Protein AF-A0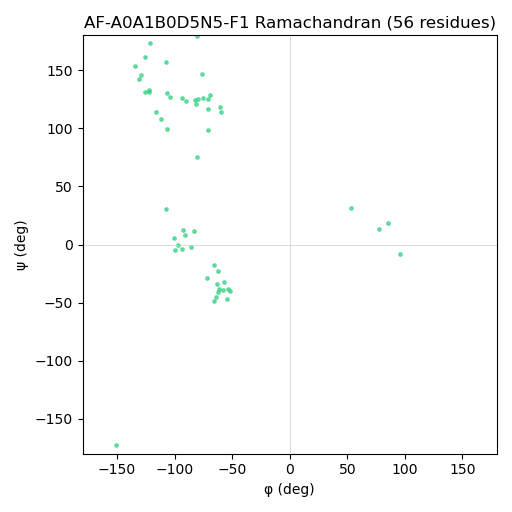A1B0D5N5-F1 (afdb_monomer)

Radius of gyration: 12.74 Å; Cα contacts (8 Å, |Δi|>4): 78; chains: 1; bounding box: 34×28×26 Å

Foldseek 3Di:
DDDPPPPPQQAAKAWEQEVNDTDIDGLVVQCVDPDPSVCCSVPNDDFDADPVRYGYHD

Nearest PDB structures (foldseek):
  4uij-assembly4_D  TM=9.707E-01  e=7.653E-07  Homo sapiens
  5fta-assembly1_D  TM=9.735E-01  e=1.427E-06  Homo sapiens
  6m8r-assembly1_F  TM=8.617E-01  e=1.025E-03  Homo sapiens
  3drx-assembly1_D  TM=7.684E-01  e=6.768E-04  Homo sapiens
  5bxh-assembly1_D  TM=8.399E-01  e=2.196E-03  Homo sapiens

Mean predicted aligned error: 6.3 Å

InterPro domains:
  IPR003131 Potassium channel tetramerisation-type BTB domain [PF02214] (14-58)
  IPR011333 SKP1/BTB/POZ domain superfamily [G3DSA:3.30.710.10] (6-58)
  IPR011333 SKP1/BTB/POZ domain superfamily [SSF54695] (11-58)
  IPR045068 BTB/POZ domain-containing adapter for CUL3-mediated RhoA degradation protein 1-3 [PTHR11145] (9-58)

Structure (mmCIF, N/CA/C/O backbone):
data_AF-A0A1B0D5N5-F1
#
_entry.id   AF-A0A1B0D5N5-F1
#
loop_
_atom_site.group_PDB
_atom_site.id
_atom_site.type_symbol
_atom_site.label_atom_id
_atom_site.label_alt_id
_atom_site.label_comp_id
_atom_site.label_asym_id
_atom_site.label_entity_id
_atom_site.label_seq_id
_atom_site.pdbx_PDB_ins_code
_atom_site.Cartn_x
_atom_site.Cartn_y
_atom_site.Cartn_z
_atom_site.occupancy
_atom_site.B_iso_or_equiv
_atom_site.auth_seq_id
_atom_site.auth_comp_id
_atom_site.auth_asym_id
_atom_site.auth_atom_id
_atom_site.pdbx_PDB_model_num
ATOM 1 N N . MET A 1 1 ? -23.514 -21.648 -11.545 1.00 40.19 1 MET A N 1
ATOM 2 C CA . MET A 1 1 ? -22.464 -21.488 -10.519 1.00 40.19 1 MET A CA 1
ATOM 3 C C . MET A 1 1 ? -21.449 -20.537 -11.115 1.00 40.19 1 MET A C 1
ATOM 5 O O . MET A 1 1 ? -20.829 -20.893 -12.106 1.00 40.19 1 MET A O 1
ATOM 9 N N . CYS A 1 2 ? -21.434 -19.286 -10.664 1.00 39.31 2 CYS A N 1
ATOM 10 C CA . CYS A 1 2 ? -20.584 -18.246 -11.237 1.00 39.31 2 CYS A CA 1
ATOM 11 C C . CYS A 1 2 ? -19.130 -18.572 -10.895 1.00 39.31 2 CYS A C 1
ATOM 13 O O . CYS A 1 2 ? -18.823 -18.845 -9.737 1.00 39.31 2 CYS A O 1
ATOM 15 N N . ASP A 1 3 ? -18.274 -18.583 -11.906 1.00 45.31 3 ASP A N 1
ATOM 16 C CA . ASP A 1 3 ? -16.841 -18.796 -11.775 1.00 45.31 3 ASP A CA 1
ATOM 17 C C . ASP A 1 3 ? -16.220 -17.704 -10.878 1.00 45.31 3 ASP A C 1
ATOM 19 O O . ASP A 1 3 ? -16.234 -16.522 -11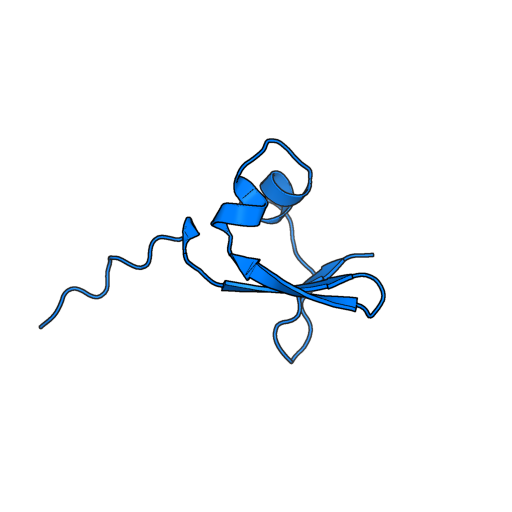.219 1.00 45.31 3 ASP A O 1
ATOM 23 N N . ASN A 1 4 ? -15.706 -18.095 -9.709 1.00 46.94 4 ASN A N 1
ATOM 24 C CA . ASN A 1 4 ? -15.090 -17.197 -8.725 1.00 46.94 4 ASN A CA 1
ATOM 25 C C . ASN A 1 4 ? -13.605 -16.895 -9.040 1.00 46.94 4 ASN A C 1
ATOM 27 O O . ASN A 1 4 ? -12.899 -16.336 -8.202 1.00 46.94 4 ASN A O 1
ATOM 31 N N . THR A 1 5 ? -13.110 -17.248 -10.231 1.00 53.28 5 THR A N 1
ATOM 32 C CA . THR A 1 5 ? -11.666 -17.272 -10.545 1.00 53.28 5 THR A CA 1
ATOM 33 C C . THR A 1 5 ? -11.111 -15.954 -11.121 1.00 53.28 5 THR A C 1
ATOM 35 O O . THR A 1 5 ? -9.951 -15.889 -11.516 1.00 53.28 5 THR A O 1
ATOM 38 N N . LEU A 1 6 ? -11.878 -14.855 -11.148 1.00 53.91 6 LEU A N 1
ATOM 39 C CA . LEU A 1 6 ? -11.441 -13.579 -11.755 1.00 53.91 6 LEU A CA 1
ATOM 40 C C . LEU A 1 6 ? -11.116 -12.451 -10.759 1.00 53.91 6 LEU A C 1
ATOM 42 O O . LEU A 1 6 ? -11.254 -11.275 -11.107 1.00 53.91 6 LEU A O 1
ATOM 46 N N . ILE A 1 7 ? -10.644 -12.745 -9.541 1.00 56.00 7 ILE A N 1
ATOM 47 C CA . ILE A 1 7 ? -10.018 -11.684 -8.733 1.00 56.00 7 ILE A CA 1
ATOM 48 C C . ILE A 1 7 ? -8.675 -11.353 -9.382 1.00 56.00 7 ILE A C 1
ATOM 50 O O . ILE A 1 7 ? -7.684 -12.058 -9.211 1.00 56.00 7 ILE A O 1
ATOM 54 N N . ARG A 1 8 ? -8.648 -10.277 -10.173 1.00 64.25 8 ARG A N 1
ATOM 55 C CA . ARG A 1 8 ? -7.402 -9.740 -10.719 1.00 64.25 8 ARG A CA 1
ATOM 56 C C . ARG A 1 8 ? -6.524 -9.346 -9.531 1.00 64.25 8 ARG A C 1
ATOM 58 O O . ARG A 1 8 ? -6.933 -8.448 -8.794 1.00 64.25 8 ARG A O 1
ATOM 65 N N . PRO A 1 9 ? -5.333 -9.940 -9.344 1.00 71.06 9 PRO A N 1
ATOM 66 C CA . PRO A 1 9 ? -4.478 -9.602 -8.209 1.00 71.06 9 PRO A CA 1
ATOM 67 C C . PRO A 1 9 ? -4.161 -8.104 -8.183 1.00 71.06 9 PRO A C 1
ATOM 69 O O . PRO A 1 9 ? -4.138 -7.507 -7.119 1.00 71.06 9 PRO A O 1
ATOM 72 N N . SER A 1 10 ? -4.067 -7.443 -9.342 1.00 79.50 10 SER A N 1
ATOM 73 C CA . SER A 1 10 ? -3.885 -5.987 -9.429 1.00 79.50 10 SER A CA 1
ATOM 74 C C . SER A 1 10 ? -5.031 -5.148 -8.842 1.00 79.50 10 SER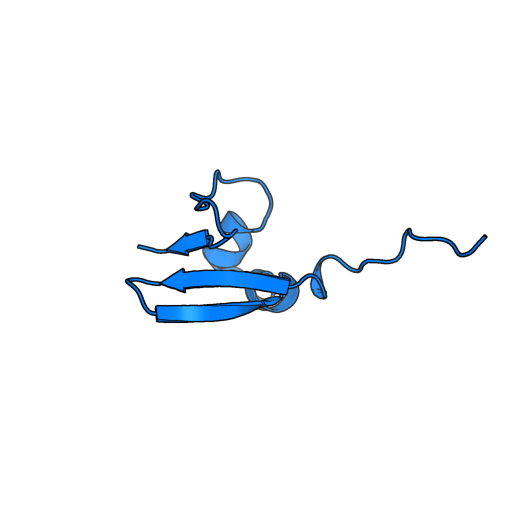 A C 1
ATOM 76 O O . SER A 1 10 ? -4.807 -3.992 -8.483 1.00 79.50 10 SER A O 1
ATOM 78 N N . SER A 1 11 ? -6.241 -5.699 -8.733 1.00 88.00 11 SER A N 1
ATOM 79 C CA . SER A 1 11 ? -7.415 -5.053 -8.132 1.00 88.00 11 SER A CA 1
ATOM 80 C C . SER A 1 11 ? -7.593 -5.397 -6.650 1.00 88.00 11 SER A C 1
ATOM 82 O O . SER A 1 11 ? -8.491 -4.854 -6.011 1.00 88.00 11 SER A O 1
ATOM 84 N N . GLN A 1 12 ? -6.757 -6.275 -6.088 1.00 91.38 12 GLN A N 1
ATOM 85 C CA . GLN A 1 12 ? -6.809 -6.629 -4.673 1.00 91.38 12 GLN A CA 1
ATOM 86 C C . GLN A 1 12 ? -6.330 -5.456 -3.819 1.00 91.38 12 GLN A C 1
ATOM 88 O O . GLN A 1 12 ? -5.220 -4.959 -4.015 1.00 91.38 12 GLN A O 1
ATOM 93 N N . TYR A 1 13 ? -7.161 -5.034 -2.866 1.00 95.19 13 TYR A N 1
ATOM 94 C CA . TYR A 1 13 ? -6.799 -4.006 -1.897 1.00 95.19 13 TYR A CA 1
ATOM 95 C C . TYR A 1 13 ? -5.863 -4.544 -0.815 1.00 95.19 13 TYR A C 1
ATOM 97 O O . TYR A 1 13 ? -5.984 -5.688 -0.379 1.00 95.19 13 TYR A O 1
ATOM 105 N N . VAL A 1 14 ? -4.973 -3.674 -0.351 1.00 95.00 14 VAL A N 1
ATOM 106 C CA . VAL A 1 14 ? -4.070 -3.897 0.777 1.00 95.00 14 VAL A CA 1
ATOM 107 C C . VAL A 1 14 ? -4.055 -2.683 1.697 1.00 95.00 14 VAL A C 1
ATOM 109 O O . VAL A 1 14 ? -4.320 -1.554 1.269 1.00 95.00 14 VAL A O 1
ATOM 112 N N . LYS A 1 15 ? -3.749 -2.935 2.969 1.00 97.31 15 LYS A N 1
ATOM 113 C CA . LYS A 1 15 ? -3.613 -1.932 4.023 1.00 97.31 15 LYS A CA 1
ATOM 114 C C . LYS A 1 15 ? -2.131 -1.746 4.356 1.00 97.31 15 LYS A C 1
ATOM 116 O O . LYS A 1 15 ? -1.435 -2.734 4.580 1.00 97.31 15 LYS A O 1
ATOM 121 N N . LEU A 1 16 ? -1.665 -0.502 4.391 1.00 97.44 16 LEU A N 1
ATOM 122 C CA . LEU A 1 16 ? -0.286 -0.135 4.721 1.00 97.44 16 LEU A CA 1
ATOM 123 C C . LEU A 1 16 ? -0.270 0.808 5.921 1.00 97.44 16 LEU A C 1
ATOM 125 O O . LEU A 1 16 ? -0.993 1.804 5.925 1.00 97.44 16 LEU A O 1
ATOM 129 N N . ASN A 1 17 ? 0.566 0.510 6.906 1.00 97.19 17 ASN A N 1
ATOM 130 C CA . ASN A 1 17 ? 0.864 1.404 8.016 1.00 97.19 17 ASN A CA 1
ATOM 131 C C . ASN A 1 17 ? 2.320 1.862 7.876 1.00 97.19 17 ASN A C 1
ATOM 133 O O . ASN A 1 17 ? 3.235 1.063 8.059 1.00 97.19 17 ASN A O 1
ATOM 137 N N . VAL A 1 18 ? 2.521 3.127 7.503 1.00 96.38 18 VAL A N 1
ATOM 138 C CA . VAL A 1 18 ? 3.839 3.728 7.255 1.00 96.38 18 VAL A CA 1
ATOM 139 C C . VAL A 1 18 ? 4.167 4.672 8.408 1.00 96.38 18 VAL A C 1
ATOM 141 O O . VAL A 1 18 ? 3.637 5.785 8.458 1.00 96.38 18 VAL A O 1
ATOM 144 N N . GLY A 1 19 ? 4.972 4.220 9.371 1.00 95.12 19 GLY A N 1
ATOM 145 C CA . GLY A 1 19 ? 5.328 5.018 10.555 1.00 95.12 19 GLY A CA 1
ATOM 146 C C . GLY A 1 19 ? 4.126 5.583 11.336 1.00 95.12 19 GLY A C 1
ATOM 147 O O . GLY A 1 19 ? 4.202 6.691 11.864 1.00 95.12 19 GLY A O 1
ATOM 148 N N . GLY A 1 20 ? 2.986 4.878 11.357 1.00 96.06 20 GLY A N 1
ATOM 149 C CA . GLY A 1 20 ? 1.729 5.325 11.978 1.00 96.06 20 GLY A CA 1
ATOM 150 C C . GLY A 1 20 ? 0.730 5.984 11.018 1.00 96.06 20 GLY A C 1
ATOM 151 O O . GLY A 1 20 ? -0.411 6.241 11.402 1.00 96.06 20 GLY A O 1
ATOM 152 N N . SER A 1 21 ? 1.117 6.244 9.768 1.00 97.31 21 SER A N 1
ATOM 153 C CA . SER A 1 21 ? 0.226 6.785 8.737 1.00 97.31 21 SER A CA 1
ATOM 154 C C . SER A 1 21 ? -0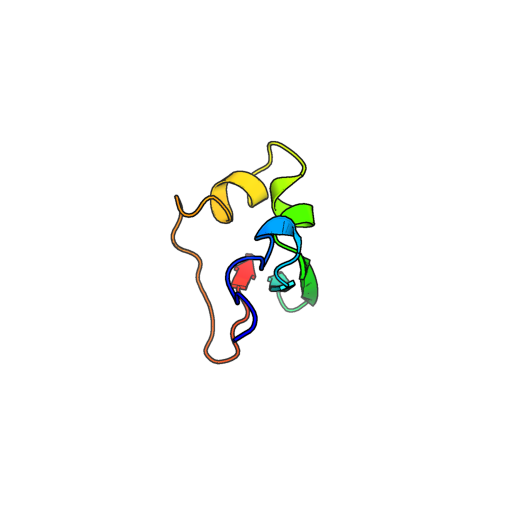.460 5.661 7.964 1.00 97.31 21 SER A C 1
ATOM 156 O O . SER A 1 21 ? 0.198 4.797 7.382 1.00 97.31 21 SER A O 1
ATOM 158 N N . LEU A 1 22 ? -1.792 5.682 7.944 1.00 97.62 22 LEU A N 1
ATOM 159 C CA . LEU A 1 22 ? -2.612 4.614 7.378 1.00 97.62 22 LEU A CA 1
ATOM 160 C C . LEU A 1 22 ? -2.967 4.888 5.913 1.00 97.62 22 LEU A C 1
ATOM 162 O O . LEU A 1 22 ? -3.560 5.916 5.586 1.00 97.62 22 LEU A O 1
ATOM 166 N N . PHE A 1 23 ? -2.668 3.928 5.040 1.00 97.94 23 PHE A N 1
ATOM 167 C CA . PHE A 1 23 ? -2.986 3.984 3.615 1.00 97.94 23 PHE A CA 1
ATOM 168 C C . PHE A 1 23 ? -3.695 2.714 3.154 1.00 97.94 23 PHE A C 1
ATOM 170 O O . PHE A 1 23 ? -3.396 1.604 3.594 1.00 97.94 23 PHE A O 1
ATOM 177 N N . GLN A 1 24 ? -4.605 2.870 2.198 1.00 96.94 24 GLN A N 1
ATOM 178 C CA . GLN A 1 24 ? -5.224 1.756 1.492 1.00 96.94 24 GLN A CA 1
ATOM 179 C C . GLN A 1 24 ? -5.038 1.954 -0.005 1.00 96.94 24 GLN A C 1
ATOM 181 O O . GLN A 1 24 ? -5.292 3.028 -0.546 1.00 96.94 24 GLN A O 1
ATOM 186 N N . THR A 1 25 ? -4.574 0.912 -0.680 1.00 96.06 25 THR A N 1
ATOM 187 C CA . THR A 1 25 ? -4.333 0.928 -2.126 1.00 96.06 25 THR A CA 1
ATOM 188 C C . THR A 1 25 ? -4.505 -0.478 -2.682 1.00 96.06 25 THR A C 1
ATOM 190 O O . THR A 1 25 ? -4.944 -1.367 -1.958 1.00 96.06 25 THR A O 1
ATOM 193 N N . THR A 1 26 ? -4.179 -0.706 -3.950 1.00 94.88 26 THR A N 1
ATOM 194 C CA . THR A 1 26 ? -4.197 -2.041 -4.550 1.00 94.88 26 THR A CA 1
ATOM 195 C C . THR A 1 26 ? -2.793 -2.583 -4.786 1.00 94.88 26 THR A C 1
ATOM 197 O O . THR A 1 26 ? -1.841 -1.819 -4.967 1.00 94.88 26 THR A O 1
ATOM 200 N N . ILE A 1 27 ? -2.666 -3.910 -4.873 1.00 93.31 27 ILE A N 1
ATOM 201 C CA . ILE A 1 27 ? -1.431 -4.570 -5.326 1.00 93.31 27 ILE A CA 1
ATOM 202 C C . ILE A 1 27 ? -0.984 -3.986 -6.668 1.00 93.31 27 ILE A C 1
ATOM 204 O O . ILE A 1 27 ? 0.195 -3.713 -6.851 1.00 93.31 27 ILE A O 1
ATOM 208 N N . GLY A 1 28 ? -1.924 -3.710 -7.580 1.00 93.56 28 GLY A N 1
ATOM 209 C CA . GLY A 1 28 ? -1.621 -3.125 -8.883 1.00 93.56 28 GLY A CA 1
ATOM 210 C C . GLY A 1 28 ? -0.905 -1.778 -8.790 1.00 93.56 28 GLY A C 1
ATOM 211 O O . GLY A 1 28 ? 0.019 -1.542 -9.563 1.00 93.56 28 GLY A O 1
ATOM 212 N N . THR A 1 29 ? -1.278 -0.920 -7.835 1.00 94.94 29 THR A N 1
ATOM 213 C CA . THR A 1 29 ? -0.563 0.338 -7.570 1.00 94.94 29 THR A CA 1
ATOM 214 C C . THR A 1 29 ? 0.862 0.071 -7.085 1.00 94.94 29 THR A C 1
ATOM 216 O O . THR A 1 29 ? 1.800 0.685 -7.590 1.00 94.94 29 THR A O 1
ATOM 219 N N . LEU A 1 30 ? 1.038 -0.866 -6.148 1.00 93.94 30 LEU A N 1
ATOM 220 C CA . LEU A 1 30 ? 2.334 -1.176 -5.528 1.00 93.94 30 LEU A CA 1
ATOM 221 C C . LEU A 1 30 ? 3.301 -1.903 -6.466 1.00 93.94 30 LEU A C 1
ATOM 223 O O . LEU A 1 30 ? 4.512 -1.735 -6.352 1.00 93.94 30 LEU A O 1
ATOM 227 N N . THR A 1 31 ? 2.782 -2.668 -7.426 1.00 92.25 31 THR A N 1
ATOM 228 C CA . THR A 1 31 ? 3.584 -3.421 -8.397 1.00 92.25 31 THR A CA 1
ATOM 229 C C . THR A 1 31 ? 3.691 -2.733 -9.760 1.00 92.25 31 THR A C 1
ATOM 231 O O . THR A 1 31 ? 4.227 -3.329 -10.694 1.00 92.25 31 THR A O 1
ATOM 234 N N . LYS A 1 32 ? 3.163 -1.508 -9.914 1.00 93.06 32 LYS A N 1
ATOM 235 C CA . LYS A 1 32 ? 3.111 -0.790 -11.204 1.00 93.06 32 LYS A CA 1
ATOM 236 C C . LYS A 1 32 ? 4.497 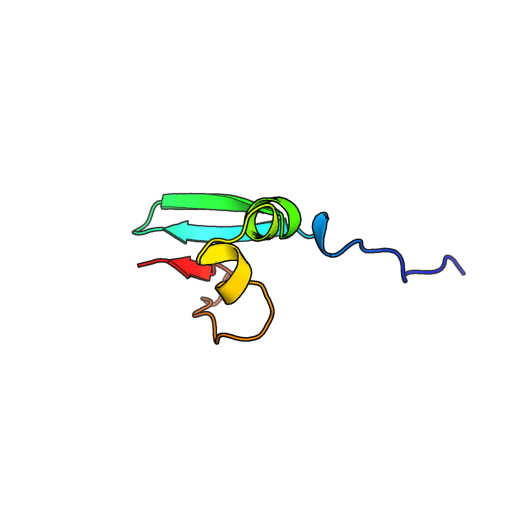-0.481 -11.777 1.00 93.06 32 LYS A C 1
ATOM 238 O O . LYS A 1 32 ? 4.667 -0.449 -12.994 1.00 93.06 32 LYS A O 1
ATOM 243 N N . HIS A 1 33 ? 5.465 -0.224 -10.905 1.00 93.31 33 HIS A N 1
ATOM 244 C CA . HIS A 1 33 ? 6.820 0.190 -11.258 1.00 93.31 33 HIS A CA 1
ATOM 245 C C . HIS A 1 33 ? 7.847 -0.734 -10.609 1.00 93.31 33 HIS A C 1
ATOM 247 O O . HIS A 1 33 ? 7.530 -1.436 -9.653 1.00 93.31 33 HIS A O 1
ATOM 253 N N . ASP A 1 34 ? 9.078 -0.737 -11.121 1.00 92.00 34 ASP A N 1
ATOM 254 C CA . ASP A 1 34 ? 10.161 -1.559 -10.578 1.00 92.00 34 ASP A CA 1
ATOM 255 C C . ASP A 1 34 ? 10.789 -0.900 -9.345 1.00 92.00 34 ASP A C 1
ATOM 257 O O . ASP A 1 34 ? 11.832 -0.257 -9.406 1.00 92.00 34 ASP A O 1
ATOM 261 N N . THR A 1 35 ? 10.071 -0.978 -8.229 1.00 91.75 35 THR A N 1
ATOM 262 C CA . THR A 1 35 ? 10.439 -0.367 -6.948 1.00 91.75 35 THR A CA 1
ATOM 263 C C . THR A 1 35 ? 10.541 -1.428 -5.858 1.00 91.75 35 THR A C 1
ATOM 265 O O . THR A 1 35 ? 10.160 -2.585 -6.049 1.00 91.75 35 THR A O 1
ATOM 268 N N . MET A 1 36 ? 10.996 -1.022 -4.671 1.00 90.69 36 MET A N 1
ATOM 269 C CA . MET A 1 36 ? 11.001 -1.887 -3.488 1.00 90.69 36 MET A CA 1
ATOM 270 C C . MET A 1 36 ? 9.613 -2.479 -3.199 1.00 90.69 36 MET A C 1
ATOM 272 O O . MET A 1 36 ? 9.506 -3.665 -2.899 1.00 90.69 36 MET A O 1
ATOM 276 N N . PHE A 1 37 ? 8.541 -1.704 -3.394 1.00 91.94 37 PHE A N 1
ATOM 277 C CA . PHE A 1 37 ? 7.174 -2.199 -3.231 1.00 91.94 37 PHE A CA 1
ATOM 278 C C . PHE A 1 37 ? 6.846 -3.345 -4.192 1.00 91.94 37 PHE A C 1
ATOM 280 O O . PHE A 1 37 ? 6.231 -4.325 -3.783 1.00 91.94 37 PHE A O 1
ATOM 287 N N . ARG A 1 38 ? 7.309 -3.311 -5.444 1.00 91.62 38 ARG A N 1
ATOM 288 C CA . ARG A 1 38 ? 7.105 -4.445 -6.354 1.00 91.62 38 ARG A CA 1
ATOM 289 C C . ARG A 1 38 ? 7.795 -5.708 -5.851 1.00 91.62 38 ARG A C 1
ATOM 291 O O . ARG A 1 38 ? 7.207 -6.779 -5.949 1.00 91.62 38 ARG A O 1
ATOM 298 N N . ALA A 1 39 ? 9.007 -5.596 -5.308 1.00 90.06 39 ALA A N 1
ATOM 299 C CA . ALA A 1 39 ? 9.717 -6.736 -4.731 1.00 90.06 39 ALA A CA 1
ATOM 300 C C . ALA A 1 39 ? 8.991 -7.281 -3.489 1.00 90.06 39 ALA A C 1
ATOM 302 O O . ALA A 1 39 ? 8.689 -8.475 -3.439 1.00 90.06 39 ALA A O 1
ATOM 303 N N . MET A 1 40 ? 8.622 -6.399 -2.558 1.00 89.75 40 MET A N 1
ATOM 304 C CA . MET A 1 40 ? 7.869 -6.726 -1.342 1.00 89.75 40 MET A CA 1
ATOM 305 C C . MET A 1 40 ? 6.561 -7.463 -1.653 1.00 89.75 40 MET A C 1
ATOM 307 O O . MET A 1 40 ? 6.281 -8.517 -1.090 1.00 89.75 40 MET A O 1
ATOM 311 N N . PHE A 1 41 ? 5.800 -6.964 -2.626 1.00 89.38 41 PHE A N 1
ATOM 312 C CA . PHE A 1 41 ? 4.493 -7.504 -3.003 1.00 89.38 41 PHE A CA 1
ATOM 313 C C . PHE A 1 41 ? 4.553 -8.540 -4.142 1.00 89.38 41 PHE A C 1
ATOM 315 O O . PHE A 1 41 ? 3.519 -8.927 -4.682 1.00 89.38 41 PHE A O 1
ATOM 322 N N . SER A 1 42 ? 5.747 -9.033 -4.497 1.00 83.94 42 SER A N 1
ATOM 323 C CA . SER A 1 42 ? 5.920 -10.135 -5.461 1.00 83.94 42 SER A CA 1
ATOM 324 C C . SER A 1 42 ? 5.811 -11.532 -4.834 1.00 83.94 42 SER A C 1
ATOM 326 O O . SER A 1 42 ? 5.934 -12.527 -5.547 1.00 83.94 42 SER A O 1
ATOM 328 N N . GLY A 1 43 ? 5.616 -11.614 -3.512 1.00 80.94 43 GLY A N 1
ATOM 329 C CA . GLY A 1 43 ? 5.623 -12.872 -2.755 1.00 80.94 43 GLY A CA 1
ATOM 330 C C . GLY A 1 43 ? 7.026 -13.423 -2.479 1.00 80.94 43 GLY A C 1
ATOM 331 O O . GLY A 1 43 ? 7.166 -14.583 -2.110 1.00 80.94 43 GLY A O 1
ATOM 332 N N . ARG A 1 44 ? 8.072 -12.613 -2.692 1.00 76.25 44 ARG A 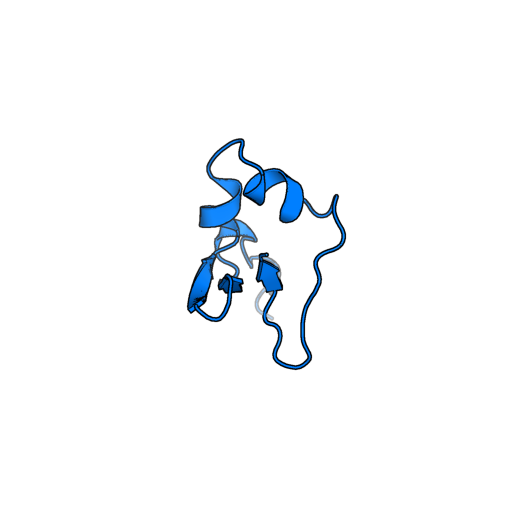N 1
ATOM 333 C CA . ARG A 1 44 ? 9.483 -12.987 -2.478 1.00 76.25 44 ARG A CA 1
ATOM 334 C C . ARG A 1 44 ? 10.064 -12.489 -1.154 1.00 76.25 44 ARG A C 1
ATOM 336 O O . ARG A 1 44 ? 11.222 -12.773 -0.870 1.00 76.25 44 ARG A O 1
ATOM 343 N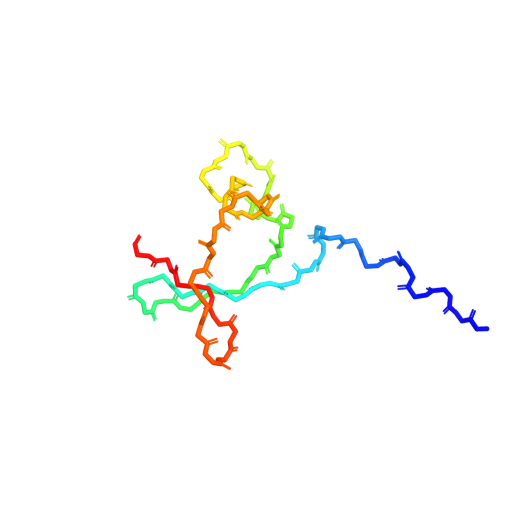 N . MET A 1 45 ? 9.300 -11.714 -0.390 1.00 83.75 45 MET A N 1
ATOM 344 C CA . MET A 1 45 ? 9.711 -11.141 0.888 1.00 83.75 45 MET A CA 1
ATOM 345 C C . MET A 1 45 ? 8.638 -11.414 1.934 1.00 83.75 45 MET A C 1
ATOM 347 O O . MET A 1 45 ? 7.448 -11.317 1.629 1.00 83.75 45 MET A O 1
ATOM 351 N N . ASP A 1 46 ? 9.065 -11.696 3.160 1.00 84.69 46 ASP A N 1
ATOM 352 C CA . ASP A 1 46 ? 8.160 -11.762 4.301 1.00 84.69 46 ASP A CA 1
ATOM 353 C C . ASP A 1 46 ? 7.761 -10.344 4.719 1.00 84.69 46 ASP A C 1
ATOM 355 O O . ASP A 1 46 ? 8.611 -9.481 4.951 1.00 84.69 46 ASP A O 1
ATOM 359 N N . LEU A 1 47 ? 6.453 -10.099 4.791 1.00 89.06 47 LEU A N 1
ATOM 360 C CA . LEU A 1 47 ? 5.887 -8.817 5.196 1.00 89.06 47 LEU A CA 1
ATOM 361 C C . LEU A 1 47 ? 5.373 -8.919 6.626 1.00 89.06 47 LEU A C 1
ATOM 363 O O . LEU A 1 47 ? 4.554 -9.786 6.941 1.00 89.06 47 LEU A O 1
ATOM 367 N N . HIS A 1 48 ? 5.817 -8.007 7.488 1.00 93.25 48 HIS A N 1
ATOM 368 C CA . HIS A 1 48 ? 5.268 -7.921 8.832 1.00 93.25 48 HIS A CA 1
ATOM 369 C C . HIS A 1 48 ? 3.846 -7.364 8.760 1.00 93.25 48 HIS A C 1
ATOM 371 O O . HIS A 1 48 ? 3.632 -6.242 8.303 1.00 93.25 48 HIS A O 1
ATOM 377 N N . THR A 1 49 ? 2.880 -8.178 9.180 1.00 94.56 49 THR A N 1
ATOM 378 C CA . THR A 1 49 ? 1.459 -7.835 9.173 1.00 94.56 49 THR A CA 1
ATOM 379 C C . THR A 1 49 ? 0.916 -7.950 10.591 1.00 94.56 49 THR A C 1
ATOM 381 O O . THR A 1 49 ? 1.183 -8.946 11.265 1.00 94.56 49 THR A O 1
ATOM 384 N N . ASP A 1 50 ? 0.174 -6.944 11.047 1.00 94.56 50 ASP A N 1
ATOM 385 C CA . ASP A 1 50 ? -0.463 -6.969 12.364 1.00 94.56 50 ASP A CA 1
ATOM 386 C C . ASP A 1 50 ? -1.774 -7.786 12.384 1.00 94.56 50 ASP A C 1
ATOM 388 O O . ASP A 1 50 ? -2.220 -8.339 11.374 1.00 94.56 50 ASP A O 1
ATOM 392 N N . ALA A 1 51 ? -2.412 -7.863 13.555 1.00 95.94 51 ALA A N 1
ATOM 393 C CA . ALA A 1 51 ? -3.657 -8.610 13.748 1.00 95.94 51 ALA A CA 1
ATOM 394 C C . ALA A 1 51 ? -4.866 -8.036 12.976 1.00 95.94 51 ALA A C 1
ATOM 396 O O . ALA A 1 51 ? -5.856 -8.741 12.780 1.00 95.94 51 ALA A O 1
ATOM 397 N N . GLU A 1 52 ? -4.804 -6.780 12.528 1.00 95.19 52 GLU A N 1
ATOM 398 C CA . GLU A 1 52 ? -5.860 -6.100 11.766 1.00 95.19 52 GLU A CA 1
ATOM 399 C C . GLU A 1 52 ? -5.612 -6.131 10.242 1.00 95.19 52 GLU A C 1
ATOM 401 O O . GLU A 1 52 ? -6.426 -5.627 9.444 1.00 95.19 52 GLU A O 1
ATOM 406 N N . GLY A 1 53 ? -4.503 -6.752 9.830 1.00 94.81 53 GLY A N 1
ATOM 407 C CA . GLY A 1 53 ? -4.096 -6.912 8.442 1.00 94.81 53 GLY A CA 1
ATOM 408 C C . GLY A 1 53 ? -3.316 -5.723 7.879 1.00 94.81 53 GLY A C 1
ATOM 409 O O . GLY A 1 53 ? -3.264 -5.587 6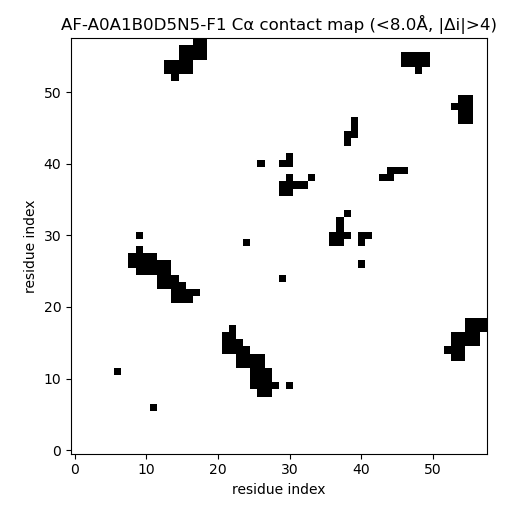.655 1.00 94.81 53 GLY A O 1
ATOM 410 N N . TRP A 1 54 ? -2.755 -4.844 8.718 1.00 97.44 54 TRP A N 1
ATOM 411 C CA . TRP A 1 54 ? -1.870 -3.771 8.262 1.00 97.44 54 TRP A CA 1
ATOM 412 C C . TRP A 1 54 ? -0.471 -4.299 8.014 1.00 97.44 54 TRP A C 1
ATOM 414 O O . TRP A 1 54 ? 0.156 -4.868 8.904 1.00 97.44 54 TRP A O 1
ATOM 424 N N . ILE A 1 55 ? 0.031 -4.057 6.807 1.00 95.75 55 ILE A N 1
ATOM 425 C CA . ILE A 1 55 ? 1.426 -4.310 6.474 1.00 95.75 55 ILE A CA 1
ATOM 426 C C . ILE A 1 55 ? 2.245 -3.126 6.977 1.00 95.75 55 ILE A C 1
ATOM 428 O O . ILE A 1 55 ? 2.003 -1.981 6.582 1.00 95.75 55 ILE A O 1
ATOM 432 N N . MET A 1 56 ? 3.198 -3.419 7.853 1.00 95.44 56 MET A N 1
ATOM 433 C CA . MET A 1 56 ? 4.039 -2.426 8.506 1.00 95.44 56 MET A CA 1
ATOM 434 C C . MET A 1 56 ? 5.191 -2.036 7.581 1.00 95.44 56 MET A C 1
ATOM 436 O O . MET A 1 56 ? 5.942 -2.895 7.116 1.00 95.44 56 MET A O 1
ATOM 440 N N . ILE A 1 57 ? 5.312 -0.738 7.318 1.00 93.75 57 ILE A N 1
ATOM 441 C CA . ILE A 1 57 ? 6.413 -0.131 6.574 1.00 93.75 57 ILE A CA 1
ATOM 442 C C . ILE A 1 57 ? 7.137 0.809 7.542 1.00 93.75 57 ILE A C 1
ATOM 444 O O . ILE A 1 57 ? 6.548 1.792 8.003 1.00 93.75 57 ILE A O 1
ATOM 448 N N . ASP A 1 58 ? 8.383 0.461 7.855 1.00 83.69 58 ASP A N 1
ATOM 449 C CA . ASP A 1 58 ? 9.332 1.278 8.625 1.00 83.69 58 ASP A CA 1
ATOM 450 C C . ASP A 1 58 ? 10.231 2.075 7.668 1.00 83.69 58 ASP A C 1
ATOM 452 O O . ASP A 1 58 ? 10.704 1.472 6.672 1.00 83.69 58 ASP A O 1
#

Secondary structure (DSSP, 8-state):
--------GGG-EEEEEETTEEEEEEHHHHTSSSSHHHHIIIIISPPPB-TT-EEEE-

Sequence (58 aa):
MCDNTLIRPSSQYVKLNVGGSLFQTTIGTLTKHDTMFRAMFSGRMDLHTDAEGWIMID

Solvent-accessible surface area (backbone atoms only — not 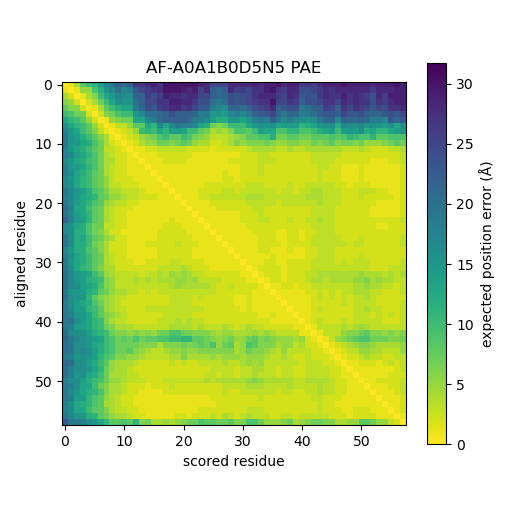comparable to full-atom values): 3641 Å² total; per-residue (Å²): 132,82,84,82,83,75,75,52,63,48,73,38,73,47,42,38,30,48,83,84,46,80,46,75,50,31,45,35,69,46,51,68,51,101,45,72,53,23,50,51,73,66,78,78,46,92,75,57,58,52,99,89,57,35,34,61,43,131

Organism: Phlebotomus papatasi (NCBI:txid29031)

pLDDT: mean 86.11, std 15.73, range [39.31, 97.94]